Protein AF-A0A7X2TBI8-F1 (afdb_monomer_lite)

Secondary structure (DSSP, 8-state):
-HHHHHHHHHHHHHHTS-HHHHHHHHHHHTS---HHHHHHHTTS-HHHHHHHHHHHHHHHTSHHHHHHHGGGS-HHHHHHHHHTSS-SHHHHHHH---HHHHHHHHHHHHHHHHHHHHHHHHHHHHHHHHHHHH--

Structure (mmCIF, N/CA/C/O backbone):
data_AF-A0A7X2TBI8-F1
#
_entry.id   AF-A0A7X2TBI8-F1
#
loop_
_atom_site.group_PDB
_atom_site.id
_atom_site.type_symbol
_atom_site.label_atom_id
_atom_site.label_alt_id
_atom_site.label_comp_id
_atom_site.label_asym_id
_atom_site.label_entity_id
_atom_site.label_seq_id
_atom_site.pdbx_PDB_ins_code
_atom_site.Cartn_x
_atom_site.Cartn_y
_atom_site.Cartn_z
_atom_site.occupancy
_atom_site.B_iso_or_equiv
_atom_site.auth_seq_id
_atom_site.auth_comp_id
_atom_site.auth_asym_id
_atom_site.auth_atom_id
_atom_site.pdbx_PDB_model_num
ATOM 1 N N . MET A 1 1 ? -11.041 7.232 -18.659 1.00 54.72 1 MET A N 1
ATOM 2 C CA . MET A 1 1 ? -10.444 5.909 -18.950 1.00 54.72 1 MET A CA 1
ATOM 3 C C . MET A 1 1 ? -9.649 5.338 -17.773 1.00 54.72 1 MET A C 1
ATOM 5 O O . MET A 1 1 ? -10.097 4.350 -17.214 1.00 54.72 1 MET A O 1
ATOM 9 N N . GLN A 1 2 ? -8.548 5.959 -17.316 1.00 76.38 2 GLN A N 1
ATOM 10 C CA . GLN A 1 2 ? -7.731 5.392 -16.219 1.00 76.38 2 GLN A CA 1
ATOM 11 C C . GLN A 1 2 ? -8.483 5.235 -14.881 1.00 76.38 2 GLN A C 1
ATOM 13 O O . GLN A 1 2 ? -8.307 4.238 -14.189 1.00 76.38 2 GLN A O 1
ATOM 18 N N . ARG A 1 3 ? -9.361 6.186 -14.526 1.00 82.25 3 ARG A N 1
ATOM 19 C CA . ARG A 1 3 ? -10.099 6.166 -13.248 1.00 82.25 3 ARG A CA 1
ATOM 20 C C . ARG A 1 3 ? -11.142 5.048 -13.161 1.00 82.25 3 ARG A C 1
ATOM 22 O O . ARG A 1 3 ? -11.246 4.401 -12.129 1.00 82.25 3 ARG A O 1
ATOM 29 N N . GLU A 1 4 ? -11.887 4.801 -14.234 1.00 86.81 4 GLU A N 1
ATOM 30 C CA . GLU A 1 4 ? -12.897 3.731 -14.286 1.00 86.81 4 GLU A CA 1
ATOM 31 C C . GLU A 1 4 ? -12.238 2.351 -14.237 1.00 86.81 4 GLU A C 1
ATOM 33 O O . GLU A 1 4 ? -12.674 1.484 -13.482 1.00 86.81 4 GLU A O 1
ATOM 38 N N . GLN A 1 5 ? -11.132 2.179 -14.969 1.00 88.81 5 GLN A N 1
ATOM 39 C CA . GLN A 1 5 ? -10.311 0.969 -14.910 1.00 88.81 5 GLN A CA 1
ATOM 40 C C . GLN A 1 5 ? -9.745 0.743 -13.503 1.00 88.81 5 GLN A C 1
ATOM 42 O O . GLN A 1 5 ? -9.835 -0.366 -12.981 1.00 88.81 5 GLN A O 1
ATOM 47 N N . LEU A 1 6 ? -9.225 1.793 -12.856 1.00 88.88 6 LEU A N 1
ATOM 48 C CA . LEU A 1 6 ? -8.753 1.720 -11.474 1.00 88.88 6 LEU A CA 1
ATOM 49 C C . LEU A 1 6 ? -9.878 1.310 -10.516 1.00 88.88 6 LEU A C 1
ATOM 51 O O . LEU A 1 6 ? -9.685 0.408 -9.703 1.00 88.88 6 LEU A O 1
ATOM 55 N N . CYS A 1 7 ? -11.058 1.928 -10.618 1.00 89.75 7 CYS A N 1
ATOM 56 C CA . CYS A 1 7 ? -12.212 1.565 -9.797 1.00 89.75 7 CYS A CA 1
ATOM 57 C C . CYS A 1 7 ? -12.609 0.096 -9.988 1.00 89.75 7 CYS A C 1
ATOM 59 O O . CYS A 1 7 ? -12.833 -0.599 -8.998 1.00 89.75 7 CYS A O 1
ATOM 61 N N . ALA A 1 8 ? -12.647 -0.392 -11.230 1.00 91.25 8 ALA A N 1
ATOM 62 C CA . ALA A 1 8 ? -12.958 -1.788 -11.523 1.00 91.25 8 ALA A CA 1
ATOM 63 C C . ALA A 1 8 ? -11.930 -2.745 -10.895 1.00 91.25 8 ALA A C 1
ATOM 65 O O . ALA A 1 8 ? -12.305 -3.689 -10.202 1.00 91.25 8 ALA A O 1
ATOM 66 N N . VAL A 1 9 ? -10.631 -2.471 -11.063 1.00 92.62 9 VAL A N 1
ATOM 67 C CA . VAL A 1 9 ? -9.558 -3.307 -10.496 1.00 92.62 9 VAL A CA 1
ATOM 68 C C . VAL A 1 9 ? -9.560 -3.276 -8.964 1.00 92.62 9 VAL A C 1
ATOM 70 O O . VAL A 1 9 ? -9.354 -4.317 -8.337 1.00 92.62 9 VAL A O 1
ATOM 73 N N . LEU A 1 10 ? -9.809 -2.115 -8.348 1.00 92.25 10 LEU A N 1
ATOM 74 C CA . LEU A 1 10 ? -9.926 -1.983 -6.893 1.00 92.25 10 LEU A CA 1
ATOM 75 C C . LEU A 1 10 ? -11.061 -2.852 -6.350 1.00 92.25 10 LEU A C 1
ATOM 77 O O . LEU A 1 10 ? -10.836 -3.645 -5.434 1.00 92.25 10 LEU A O 1
ATOM 81 N N . TRP A 1 11 ? -12.259 -2.738 -6.926 1.00 93.81 11 TRP A N 1
ATOM 82 C CA . TRP A 1 11 ? -13.418 -3.491 -6.450 1.00 93.81 11 TRP A CA 1
ATOM 83 C C . TRP A 1 11 ? -13.322 -4.987 -6.735 1.00 93.81 11 TRP A C 1
ATOM 85 O O . TRP A 1 11 ? -13.781 -5.776 -5.912 1.00 93.81 11 TRP A O 1
ATOM 95 N N . ASP A 1 12 ? -12.656 -5.389 -7.816 1.00 94.00 12 ASP A N 1
ATOM 96 C CA . ASP A 1 12 ? -12.330 -6.793 -8.065 1.00 94.00 12 ASP A CA 1
ATOM 97 C C . ASP A 1 12 ? -11.360 -7.353 -7.007 1.00 94.00 12 ASP A C 1
ATOM 99 O O . ASP A 1 12 ? -11.573 -8.432 -6.453 1.00 94.00 12 ASP A O 1
ATOM 103 N N . CYS A 1 13 ? -10.329 -6.585 -6.630 1.00 93.12 13 CYS A N 1
ATOM 104 C CA . CYS A 1 13 ? -9.420 -6.989 -5.554 1.00 93.12 13 CYS A CA 1
ATOM 105 C C . CYS A 1 13 ? -10.161 -7.134 -4.217 1.00 93.12 13 CYS A C 1
ATOM 107 O O . CYS A 1 13 ? -9.933 -8.108 -3.499 1.00 93.12 13 CYS A O 1
ATOM 109 N N . VAL A 1 14 ? -11.068 -6.205 -3.899 1.00 94.00 14 VAL A N 1
ATOM 110 C CA . VAL A 1 14 ? -11.917 -6.287 -2.701 1.00 94.00 14 VAL A CA 1
ATOM 111 C C . VAL A 1 14 ? -12.852 -7.496 -2.772 1.00 94.00 14 VAL A C 1
ATOM 113 O O . VAL A 1 14 ? -12.979 -8.199 -1.779 1.00 94.00 14 VAL A O 1
ATOM 116 N N . GLY A 1 15 ? -13.440 -7.797 -3.933 1.00 93.31 15 GLY A N 1
ATOM 117 C CA . GLY A 1 15 ? -14.319 -8.956 -4.129 1.00 93.31 15 GLY A CA 1
ATOM 118 C C . GLY A 1 15 ? -13.640 -10.312 -3.915 1.00 93.31 15 GLY A C 1
ATOM 119 O O . GLY A 1 15 ? -14.308 -11.281 -3.577 1.00 93.31 15 GLY A O 1
ATOM 120 N N . SER A 1 16 ? -12.316 -10.381 -4.052 1.00 92.31 16 SER A N 1
ATOM 121 C CA . SER A 1 16 ? -11.536 -11.603 -3.805 1.00 92.31 16 SER A CA 1
ATOM 122 C C . SER A 1 16 ? -11.187 -11.863 -2.329 1.00 92.31 16 SER A C 1
ATOM 124 O O . SER A 1 16 ? -10.519 -12.853 -2.017 1.00 92.31 16 SER A O 1
ATOM 126 N N . LEU A 1 17 ? -11.552 -10.953 -1.420 1.00 93.00 17 LEU A N 1
ATOM 127 C CA . LEU A 1 17 ? -11.367 -11.142 0.018 1.00 93.00 17 LEU A CA 1
ATOM 128 C C . LEU A 1 17 ? -12.446 -12.080 0.587 1.00 93.00 17 LEU A C 1
ATOM 130 O O . LEU A 1 17 ? -13.494 -12.269 -0.030 1.00 93.00 17 LEU A O 1
ATOM 134 N N . PRO A 1 18 ? -12.228 -12.651 1.789 1.00 93.06 18 PRO A N 1
ATOM 135 C CA . PRO A 1 18 ? -13.286 -13.351 2.510 1.00 93.06 18 PRO A CA 1
ATOM 136 C C . PRO A 1 18 ? -14.530 -12.469 2.662 1.00 93.06 18 PRO A C 1
ATOM 138 O O . PRO A 1 18 ? -14.396 -11.283 2.953 1.00 93.06 18 PRO A O 1
ATOM 141 N N . GLU A 1 19 ? -15.717 -13.057 2.528 1.00 91.25 19 GLU A N 1
ATOM 142 C CA . GLU A 1 19 ? -17.014 -12.361 2.480 1.00 91.25 19 GLU A CA 1
ATOM 143 C C . GLU A 1 19 ? -17.168 -11.288 3.570 1.00 91.25 19 GLU A C 1
ATOM 145 O O . GLU A 1 19 ? -17.343 -10.110 3.266 1.00 91.25 19 GLU A O 1
ATOM 150 N N . GLN A 1 20 ? -16.914 -11.651 4.830 1.00 90.81 20 GLN A N 1
ATOM 151 C CA . GLN A 1 20 ? -16.990 -10.724 5.964 1.00 90.81 20 GLN A CA 1
ATOM 152 C C . GLN A 1 20 ? -16.014 -9.531 5.860 1.00 90.81 20 GLN A C 1
ATOM 154 O O . GLN A 1 20 ? -16.298 -8.435 6.338 1.00 90.81 20 GLN A O 1
ATOM 159 N N . GLN A 1 21 ? -14.840 -9.711 5.245 1.00 93.31 21 GLN A N 1
ATOM 160 C CA . GLN A 1 21 ? -13.887 -8.619 5.006 1.00 93.31 21 GLN A CA 1
ATOM 161 C C . GLN A 1 21 ? -14.351 -7.720 3.857 1.00 93.31 21 GLN A C 1
ATOM 163 O O . GLN A 1 21 ? -14.247 -6.497 3.960 1.00 93.31 21 GLN A O 1
ATOM 168 N N . THR A 1 22 ? -14.875 -8.322 2.789 1.00 95.00 22 THR A N 1
ATOM 169 C CA . THR A 1 22 ? -15.439 -7.626 1.626 1.00 95.00 22 THR A CA 1
ATOM 170 C C . THR A 1 22 ? -16.582 -6.709 2.045 1.00 95.00 22 THR A C 1
ATOM 172 O O . THR A 1 22 ? -16.573 -5.526 1.703 1.00 95.00 22 THR A O 1
ATOM 175 N N . GLU A 1 23 ? -17.529 -7.214 2.836 1.00 94.38 23 GLU A N 1
ATOM 176 C CA . GLU A 1 23 ? -18.685 -6.444 3.300 1.00 94.38 23 GLU A CA 1
ATOM 177 C C . GLU A 1 23 ? -18.288 -5.265 4.189 1.00 94.38 23 GLU A C 1
ATOM 179 O O . GLU A 1 23 ? -18.767 -4.152 3.983 1.00 94.38 23 GLU A O 1
ATOM 184 N N . VAL A 1 24 ? -17.366 -5.468 5.137 1.00 95.31 24 VAL A N 1
ATOM 185 C CA . VAL A 1 24 ? -16.878 -4.385 6.008 1.00 95.31 24 VAL A CA 1
ATOM 186 C C . VAL A 1 24 ? -16.199 -3.276 5.195 1.00 95.31 24 VAL A C 1
ATOM 188 O O . VAL A 1 24 ? -16.375 -2.095 5.500 1.00 95.31 24 VAL A O 1
ATOM 191 N N . ILE A 1 25 ? -15.443 -3.623 4.148 1.00 96.19 25 ILE A N 1
ATOM 192 C CA . ILE A 1 25 ? -14.807 -2.638 3.259 1.00 96.19 25 ILE A CA 1
ATOM 193 C C . ILE A 1 25 ? -15.854 -1.906 2.410 1.00 96.19 25 ILE A C 1
ATOM 195 O O . ILE A 1 25 ? -15.791 -0.680 2.305 1.00 96.19 25 ILE A O 1
ATOM 199 N N . ARG A 1 26 ? -16.838 -2.616 1.845 1.00 95.31 26 ARG A N 1
ATOM 200 C CA . ARG A 1 26 ? -17.925 -1.999 1.066 1.00 95.31 26 ARG A CA 1
ATOM 201 C C . ARG A 1 26 ? -18.753 -1.039 1.916 1.00 95.31 26 ARG A C 1
ATOM 203 O O . ARG A 1 26 ? -18.830 0.133 1.569 1.00 95.31 26 ARG A O 1
ATOM 210 N N . LYS A 1 27 ? -19.236 -1.466 3.084 1.00 94.75 27 LYS A N 1
ATOM 211 C CA . LYS A 1 27 ? -20.005 -0.605 4.001 1.00 94.75 27 LYS A CA 1
ATOM 212 C C . LYS A 1 27 ? -19.234 0.637 4.439 1.00 94.75 27 LYS A C 1
ATOM 214 O O . LYS A 1 27 ? -19.792 1.724 4.561 1.00 94.75 27 LYS A O 1
ATOM 219 N N . ARG A 1 28 ? -17.922 0.509 4.649 1.00 95.12 28 ARG A N 1
ATOM 220 C CA . ARG A 1 28 ? -17.098 1.652 5.049 1.00 95.12 28 ARG A CA 1
ATOM 221 C C . ARG A 1 28 ? -16.890 2.670 3.924 1.00 95.12 28 ARG A C 1
ATOM 223 O O . ARG A 1 28 ? -16.930 3.866 4.195 1.00 95.12 28 ARG A O 1
ATOM 230 N N . TYR A 1 29 ? -16.605 2.217 2.702 1.00 94.88 29 TYR A N 1
ATOM 231 C CA . TYR A 1 29 ? -16.151 3.099 1.616 1.00 94.88 29 TYR A CA 1
ATOM 232 C C . TYR A 1 29 ? -17.208 3.390 0.540 1.00 94.88 29 TYR A C 1
ATOM 234 O O . TYR A 1 29 ? -17.125 4.439 -0.089 1.00 94.88 29 TYR A O 1
ATOM 242 N N . GLN A 1 30 ? -18.179 2.499 0.320 1.00 92.56 30 GLN A N 1
ATOM 243 C CA . GLN A 1 30 ? -19.333 2.745 -0.558 1.00 92.56 30 GLN A CA 1
ATOM 244 C C . GLN A 1 30 ? -20.463 3.413 0.223 1.00 92.56 30 GLN A C 1
ATOM 246 O O . GLN A 1 30 ? -20.944 4.461 -0.195 1.00 92.56 30 GLN A O 1
ATOM 251 N N . ASP A 1 31 ? -20.816 2.858 1.386 1.00 93.12 31 ASP A N 1
ATOM 252 C CA . ASP A 1 31 ? -21.973 3.331 2.163 1.00 93.12 31 ASP A CA 1
ATOM 253 C C . ASP A 1 31 ? -21.599 4.427 3.181 1.00 93.12 31 ASP A C 1
ATOM 255 O O . ASP A 1 31 ? -22.464 5.015 3.824 1.00 93.12 31 ASP A O 1
ATOM 259 N N . GLY A 1 32 ? -20.301 4.710 3.352 1.00 93.38 32 GLY A N 1
ATOM 260 C CA . GLY A 1 32 ? -19.802 5.758 4.251 1.00 93.38 32 GLY A CA 1
ATOM 261 C C . GLY A 1 32 ? -20.024 5.476 5.742 1.00 93.38 32 GLY A C 1
ATOM 262 O O . GLY A 1 32 ? -19.954 6.394 6.562 1.00 93.38 32 GLY A O 1
ATOM 263 N N . MET A 1 33 ? -20.298 4.225 6.119 1.00 95.06 33 MET A N 1
ATOM 264 C CA . MET A 1 33 ? -20.612 3.866 7.499 1.00 95.06 33 MET A CA 1
ATOM 265 C C . MET A 1 33 ? -19.377 3.920 8.406 1.00 95.06 33 MET A C 1
ATOM 267 O O . MET A 1 33 ? -18.258 3.551 8.033 1.00 95.06 33 MET A O 1
ATOM 271 N N . THR A 1 34 ? -19.588 4.318 9.662 1.00 95.56 34 THR A N 1
ATOM 272 C CA . THR A 1 34 ? -18.547 4.227 10.694 1.00 95.56 34 THR A CA 1
ATOM 273 C C . THR A 1 34 ? -18.372 2.779 11.156 1.00 95.56 34 THR A C 1
ATOM 275 O O . THR A 1 34 ? -19.313 1.989 11.133 1.00 95.56 34 THR A O 1
ATOM 278 N N . LEU A 1 35 ? -17.183 2.422 11.659 1.00 93.38 35 LEU A N 1
ATOM 279 C CA . LEU A 1 35 ? -16.939 1.080 12.216 1.00 93.38 35 LEU A CA 1
ATOM 280 C C . LEU A 1 35 ? -17.907 0.736 13.364 1.00 93.38 35 LEU A C 1
ATOM 282 O O . LEU A 1 35 ? -18.236 -0.429 13.558 1.00 93.38 35 LEU A O 1
ATOM 286 N N . GLY A 1 36 ? -18.368 1.750 14.107 1.00 93.38 36 GLY A N 1
ATOM 287 C CA . GLY A 1 36 ? -19.367 1.586 15.160 1.00 93.38 36 GLY A CA 1
ATOM 288 C C . GLY A 1 36 ? -20.751 1.242 14.614 1.00 93.38 36 GLY A C 1
ATOM 289 O O . GLY A 1 36 ? -21.357 0.291 15.093 1.00 93.38 36 GLY A O 1
ATOM 290 N N . ALA A 1 37 ? -21.211 1.955 13.581 1.00 94.25 37 ALA A N 1
ATOM 291 C CA . ALA A 1 37 ? -22.492 1.678 12.925 1.00 94.25 37 ALA A CA 1
ATOM 292 C C . ALA A 1 37 ? -22.506 0.286 12.273 1.00 94.25 37 ALA A C 1
ATOM 294 O O . ALA A 1 37 ? -23.466 -0.462 12.425 1.00 94.25 37 ALA A O 1
ATOM 295 N N . ILE A 1 38 ? -21.399 -0.094 11.629 1.00 94.69 38 ILE A N 1
ATOM 296 C CA . ILE A 1 38 ? -21.212 -1.441 11.079 1.00 94.69 38 ILE A CA 1
ATOM 297 C C . ILE A 1 38 ? -21.288 -2.487 12.202 1.00 94.69 38 ILE A C 1
ATOM 299 O O . ILE A 1 38 ? -21.959 -3.503 12.063 1.00 94.69 38 ILE A O 1
ATOM 303 N N . GLY A 1 39 ? -20.634 -2.234 13.341 1.00 92.69 39 GLY A N 1
ATOM 304 C CA . GLY A 1 39 ? -20.686 -3.129 14.498 1.00 92.69 39 GLY A CA 1
ATOM 305 C C . GLY A 1 39 ? -22.105 -3.333 15.027 1.00 92.69 39 GLY A C 1
ATOM 306 O O . GLY A 1 39 ? -22.504 -4.468 15.268 1.00 92.69 39 GLY A O 1
ATOM 307 N N . GLN A 1 40 ? -22.881 -2.252 15.138 1.00 93.38 40 GLN A N 1
ATOM 308 C CA . GLN A 1 40 ? -24.282 -2.305 15.566 1.00 93.38 40 GLN A CA 1
ATOM 309 C C . GLN A 1 40 ? -25.150 -3.139 14.618 1.00 93.38 40 GLN A C 1
ATOM 311 O O . GLN A 1 40 ? -25.938 -3.952 15.091 1.00 93.38 40 GLN A O 1
ATOM 316 N N . GLU A 1 41 ? -24.973 -2.988 13.304 1.00 92.19 41 GLU A N 1
ATOM 317 C CA . GLU A 1 41 ? -25.715 -3.760 12.299 1.00 92.19 41 GLU A CA 1
ATOM 318 C C . GLU A 1 41 ? -25.422 -5.266 12.389 1.00 92.19 41 GLU A C 1
ATOM 320 O O . GLU A 1 41 ? -26.336 -6.083 12.320 1.00 92.19 41 GLU A O 1
ATOM 325 N N . TYR A 1 42 ? -24.161 -5.641 12.625 1.00 89.19 42 TYR A N 1
ATOM 326 C CA . TYR A 1 42 ? -23.754 -7.041 12.791 1.00 89.19 42 TYR A CA 1
ATOM 327 C C . TYR A 1 42 ? -23.947 -7.589 14.21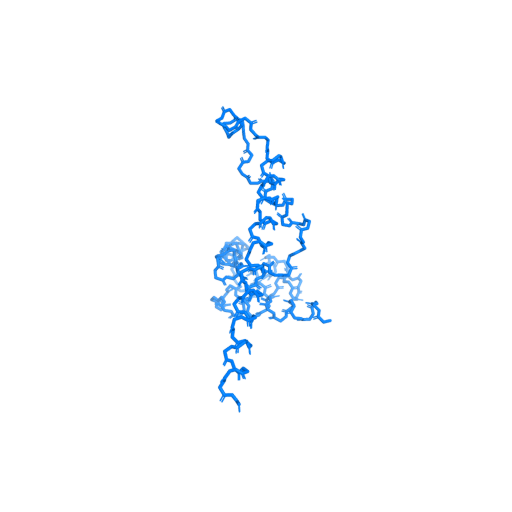6 1.00 89.19 42 TYR A C 1
ATOM 329 O O . TYR A 1 42 ? -23.570 -8.730 14.483 1.00 89.19 42 TYR A O 1
ATOM 337 N N . GLY A 1 43 ? -24.469 -6.792 15.156 1.00 91.06 43 GLY A N 1
ATOM 338 C CA . GLY A 1 43 ? -24.583 -7.186 16.564 1.00 91.06 43 GLY A CA 1
ATOM 339 C C . GLY A 1 43 ? -23.232 -7.487 17.231 1.00 91.06 43 GLY A C 1
ATOM 340 O O . GLY A 1 43 ? -23.153 -8.313 18.138 1.00 91.06 43 GLY A O 1
ATOM 341 N N . THR A 1 44 ? -22.152 -6.850 16.770 1.00 92.69 44 THR A N 1
ATOM 342 C CA . THR A 1 44 ? -20.780 -7.062 17.251 1.00 92.69 44 THR A CA 1
ATOM 343 C C . THR A 1 44 ? -20.155 -5.780 17.801 1.00 92.69 44 THR A C 1
ATOM 345 O O . THR A 1 44 ? -20.703 -4.682 17.698 1.00 92.69 44 THR A O 1
ATOM 348 N N . THR A 1 45 ? -18.973 -5.895 18.408 1.00 94.06 45 THR A N 1
ATOM 349 C CA . THR A 1 45 ? -18.266 -4.731 18.946 1.00 94.06 45 THR A CA 1
ATOM 350 C C . THR A 1 45 ? -17.571 -3.938 17.830 1.00 94.06 45 THR A C 1
ATOM 352 O O . THR A 1 45 ? -17.059 -4.525 16.871 1.00 94.06 45 THR A O 1
ATOM 355 N N . PRO A 1 46 ? -17.450 -2.601 17.954 1.00 93.44 46 PRO A N 1
ATOM 356 C CA . PRO A 1 46 ? -16.699 -1.787 16.993 1.00 93.44 46 PRO A CA 1
ATOM 357 C C . PRO A 1 46 ? -15.239 -2.237 16.827 1.00 93.44 46 PRO A C 1
ATOM 359 O O . PRO A 1 46 ? -14.648 -2.082 15.759 1.00 93.44 46 PRO A O 1
ATOM 362 N N . GLU A 1 47 ? -14.653 -2.808 17.883 1.00 95.75 47 GLU A N 1
ATOM 363 C CA . GLU A 1 47 ? -13.281 -3.311 17.864 1.00 95.75 47 GLU A CA 1
ATOM 364 C C . GLU A 1 47 ? -13.141 -4.579 17.016 1.00 95.75 47 GLU A C 1
ATOM 366 O O . GLU A 1 47 ? -12.190 -4.693 16.244 1.00 95.75 47 GLU A O 1
ATOM 371 N N . ALA A 1 48 ? -14.116 -5.491 17.065 1.00 94.62 48 ALA A N 1
ATOM 372 C CA . ALA A 1 48 ? -14.132 -6.657 16.185 1.00 94.62 48 ALA A CA 1
ATOM 373 C C . ALA A 1 48 ? -14.160 -6.232 14.705 1.00 94.62 48 ALA A C 1
ATOM 375 O O . ALA A 1 48 ? -13.365 -6.717 13.895 1.00 94.62 48 ALA A O 1
ATOM 376 N N . VAL A 1 49 ? -14.991 -5.241 14.358 1.00 96.12 49 VAL A N 1
ATOM 377 C CA . VAL A 1 49 ? -15.029 -4.668 13.000 1.00 96.12 49 VAL A CA 1
ATOM 378 C C . VAL A 1 49 ? -13.698 -4.005 12.639 1.00 96.12 49 VAL A C 1
ATOM 380 O O . VAL A 1 49 ? -13.200 -4.187 11.527 1.00 96.12 49 VAL A O 1
ATOM 383 N N . ARG A 1 50 ? -13.064 -3.278 13.572 1.00 96.00 50 ARG A N 1
ATOM 384 C CA . ARG A 1 50 ? -11.738 -2.671 13.361 1.00 96.00 50 ARG A CA 1
ATOM 385 C C . ARG A 1 50 ? -10.671 -3.725 13.060 1.00 96.00 50 ARG A C 1
ATOM 387 O O . ARG A 1 50 ? -9.840 -3.505 12.172 1.00 96.00 50 ARG A O 1
ATOM 394 N N . GLN A 1 51 ? -10.697 -4.867 13.744 1.00 96.69 51 GLN A N 1
ATOM 395 C CA . GLN A 1 51 ? -9.779 -5.978 13.487 1.00 96.69 51 GLN A CA 1
ATOM 396 C C . GLN A 1 51 ? -10.008 -6.601 12.107 1.00 96.69 51 GLN A C 1
ATOM 398 O O . GLN A 1 51 ? -9.044 -6.789 11.360 1.00 96.69 51 GLN A O 1
ATOM 403 N N . ILE A 1 52 ? -11.267 -6.856 11.732 1.00 95.69 52 ILE A N 1
ATOM 404 C CA . ILE A 1 52 ? -11.636 -7.372 10.403 1.00 95.69 52 ILE A CA 1
ATOM 405 C C . ILE A 1 52 ? -11.173 -6.402 9.313 1.00 95.69 52 ILE A C 1
ATOM 407 O O . ILE A 1 52 ? -10.485 -6.808 8.376 1.00 95.69 52 ILE A O 1
ATOM 411 N N . HIS A 1 53 ? -11.462 -5.112 9.477 1.00 96.00 53 HIS A N 1
ATOM 412 C CA . HIS A 1 53 ? -11.045 -4.062 8.554 1.00 96.00 53 HIS A CA 1
ATOM 413 C C . HIS A 1 53 ? -9.515 -4.003 8.406 1.00 96.00 53 HIS A C 1
ATOM 415 O O . HIS A 1 53 ? -8.977 -3.942 7.301 1.00 96.00 53 HIS A O 1
ATOM 421 N N . SER A 1 54 ? -8.784 -4.060 9.520 1.00 96.31 54 SER A N 1
ATOM 422 C CA . SER A 1 54 ? -7.316 -4.037 9.512 1.00 96.31 54 SER A CA 1
ATOM 423 C C . SER A 1 54 ? -6.726 -5.284 8.847 1.00 96.31 54 SER A C 1
ATOM 425 O O . SER A 1 54 ? -5.736 -5.191 8.116 1.00 96.31 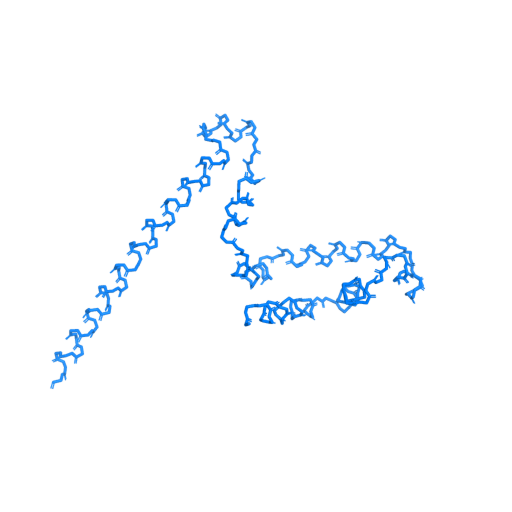54 SER A O 1
ATOM 427 N N . LYS A 1 55 ? -7.348 -6.452 9.055 1.00 96.25 55 LYS A N 1
ATOM 428 C CA . LYS A 1 55 ? -6.982 -7.708 8.390 1.00 96.25 55 LYS A CA 1
ATOM 429 C C . LYS A 1 55 ? -7.228 -7.625 6.883 1.00 96.25 55 LYS A C 1
ATOM 431 O O . LYS A 1 55 ? -6.325 -7.977 6.130 1.00 96.25 55 LYS A O 1
ATOM 436 N N . ALA A 1 56 ? -8.365 -7.074 6.459 1.00 95.62 56 ALA A N 1
ATOM 437 C CA . ALA A 1 56 ? -8.694 -6.840 5.054 1.00 95.62 56 ALA A CA 1
ATOM 438 C C . ALA A 1 56 ? -7.648 -5.947 4.364 1.00 95.62 56 ALA A C 1
ATOM 440 O O . ALA A 1 56 ? -7.071 -6.329 3.347 1.00 95.62 56 ALA A O 1
ATOM 441 N N . LEU A 1 57 ? -7.299 -4.802 4.966 1.00 94.81 57 LEU A N 1
ATOM 442 C CA . LEU A 1 57 ? -6.261 -3.917 4.422 1.00 94.81 57 LEU A CA 1
ATOM 443 C C . LEU A 1 57 ? -4.874 -4.570 4.388 1.00 94.81 57 LEU A C 1
ATOM 445 O O . LEU A 1 57 ? -4.068 -4.293 3.500 1.00 94.81 57 LEU A O 1
ATOM 449 N N . ARG A 1 58 ? -4.551 -5.428 5.361 1.00 94.50 58 ARG A N 1
ATOM 450 C CA . ARG A 1 58 ? -3.293 -6.185 5.346 1.00 94.50 58 ARG A CA 1
ATOM 451 C C . ARG A 1 58 ? -3.275 -7.226 4.229 1.00 94.50 58 ARG A C 1
ATOM 453 O O . ARG A 1 58 ? -2.240 -7.384 3.589 1.00 94.50 58 ARG A O 1
ATOM 460 N N . GLU A 1 59 ? -4.392 -7.901 3.973 1.00 94.38 59 GLU A N 1
ATOM 461 C CA . GLU A 1 59 ? -4.517 -8.818 2.838 1.00 94.38 59 GLU A CA 1
ATOM 462 C C . GLU A 1 59 ? -4.359 -8.082 1.506 1.00 94.38 59 GLU A C 1
ATOM 464 O O . GLU A 1 59 ? -3.558 -8.520 0.684 1.00 94.38 59 GLU A O 1
ATOM 469 N N . LEU A 1 60 ? -5.019 -6.933 1.325 1.00 93.56 60 LEU A N 1
ATOM 470 C CA . LEU A 1 60 ? -4.915 -6.109 0.110 1.00 93.56 60 LEU A CA 1
ATOM 471 C C . LEU A 1 60 ? -3.503 -5.552 -0.141 1.00 93.56 60 LEU A C 1
ATOM 473 O O . LEU A 1 60 ? -3.143 -5.278 -1.282 1.00 93.56 60 LEU A O 1
ATOM 477 N N . ARG A 1 61 ? -2.663 -5.435 0.895 1.00 90.56 61 ARG A N 1
ATOM 478 C CA . ARG A 1 61 ? -1.247 -5.049 0.751 1.00 90.56 61 ARG A CA 1
ATOM 479 C C . ARG A 1 61 ? -0.341 -6.173 0.248 1.00 90.56 61 ARG A C 1
ATOM 481 O O . ARG A 1 61 ? 0.817 -5.915 -0.081 1.00 90.56 61 ARG A O 1
ATOM 488 N N . LYS A 1 62 ? -0.816 -7.421 0.180 1.00 92.19 62 LYS A N 1
ATOM 489 C CA . LYS A 1 62 ? 0.000 -8.537 -0.317 1.00 92.19 62 LYS A CA 1
ATOM 490 C C . LYS A 1 62 ? 0.357 -8.347 -1.789 1.00 92.19 62 LYS A C 1
ATOM 492 O O . LYS A 1 62 ? -0.425 -7.824 -2.581 1.00 92.19 62 LYS A O 1
ATOM 497 N N . SER A 1 63 ? 1.522 -8.879 -2.167 1.00 88.81 63 SER A N 1
ATOM 498 C CA . SER A 1 63 ? 2.092 -8.780 -3.520 1.00 88.81 63 SER A CA 1
ATOM 499 C C . SER A 1 63 ? 1.099 -9.145 -4.634 1.00 88.81 63 SER A C 1
ATOM 501 O O . SER A 1 63 ? 1.064 -8.470 -5.659 1.00 88.81 63 SER A O 1
ATOM 503 N N . ARG A 1 64 ? 0.229 -10.143 -4.407 1.00 90.50 64 ARG A N 1
ATOM 504 C CA . ARG A 1 64 ? -0.799 -10.574 -5.373 1.00 90.50 64 ARG A CA 1
ATOM 505 C C . ARG A 1 64 ? -1.743 -9.448 -5.819 1.00 90.50 64 ARG A C 1
ATOM 507 O O . ARG A 1 64 ? -2.073 -9.376 -6.995 1.00 90.50 64 ARG A O 1
ATOM 514 N N . TYR A 1 65 ? -2.131 -8.555 -4.908 1.00 91.06 65 TYR A N 1
ATOM 515 C CA . TYR A 1 65 ? -2.994 -7.411 -5.220 1.00 91.06 65 TYR A CA 1
ATOM 516 C C . TYR A 1 65 ? -2.178 -6.167 -5.538 1.00 91.06 65 TYR A C 1
ATOM 518 O O . TYR A 1 65 ? -2.470 -5.466 -6.501 1.00 91.06 65 TYR A O 1
ATOM 526 N N . ALA A 1 66 ? -1.101 -5.931 -4.783 1.00 86.75 66 ALA A N 1
ATOM 527 C CA . ALA A 1 66 ? -0.235 -4.779 -4.990 1.00 86.75 66 ALA A CA 1
ATOM 528 C C . ALA A 1 66 ? 0.313 -4.728 -6.425 1.00 86.75 66 ALA A C 1
ATOM 530 O O . ALA A 1 66 ? 0.339 -3.661 -7.024 1.00 86.75 66 ALA A O 1
ATOM 531 N N . LYS A 1 67 ? 0.677 -5.872 -7.025 1.00 88.44 67 LYS A N 1
ATOM 532 C CA . LYS A 1 67 ? 1.109 -5.946 -8.434 1.00 88.44 67 LYS A CA 1
ATOM 533 C C . LYS A 1 67 ? 0.053 -5.445 -9.422 1.00 88.44 67 LYS A C 1
ATOM 535 O O . LYS A 1 67 ? 0.420 -4.832 -10.415 1.00 88.44 67 LYS A O 1
ATOM 540 N N . ARG A 1 68 ? -1.232 -5.672 -9.140 1.00 89.75 68 ARG A N 1
ATOM 541 C CA . ARG A 1 68 ? -2.356 -5.231 -9.982 1.00 89.75 68 ARG A CA 1
ATOM 542 C C . ARG A 1 68 ? -2.632 -3.735 -9.840 1.00 89.75 68 ARG A C 1
ATOM 544 O O . ARG A 1 68 ? -3.079 -3.111 -10.791 1.00 89.75 68 ARG A O 1
ATOM 551 N N . LEU A 1 69 ? -2.357 -3.172 -8.662 1.00 86.75 69 LEU A N 1
ATOM 552 C CA . LEU A 1 69 ? -2.607 -1.762 -8.342 1.00 86.75 69 LEU A CA 1
ATOM 553 C C . LEU A 1 69 ? -1.412 -0.845 -8.657 1.00 86.75 69 LEU A C 1
ATOM 555 O O . LEU A 1 69 ? -1.605 0.327 -8.961 1.00 86.75 69 LEU A O 1
ATOM 559 N N . ARG A 1 70 ? -0.181 -1.375 -8.647 1.00 84.56 70 ARG A N 1
ATOM 560 C CA . ARG A 1 70 ? 1.067 -0.644 -8.950 1.00 84.56 70 ARG A CA 1
ATOM 561 C C . ARG A 1 70 ? 1.058 0.160 -10.261 1.00 84.56 70 ARG A C 1
ATOM 563 O O . ARG A 1 70 ? 1.624 1.253 -10.245 1.00 84.56 70 ARG A O 1
ATOM 570 N N . PRO A 1 71 ? 0.466 -0.315 -11.375 1.00 87.25 71 PRO A N 1
ATOM 571 C CA . PRO A 1 71 ? 0.423 0.458 -12.617 1.00 87.25 71 PRO A CA 1
ATOM 572 C C . PRO A 1 71 ? -0.348 1.776 -12.495 1.00 87.25 71 PRO A C 1
ATOM 574 O O . PRO A 1 71 ? -0.047 2.713 -13.219 1.00 87.25 71 PRO A O 1
ATOM 577 N N . PHE A 1 72 ? -1.305 1.860 -11.567 1.00 86.12 72 PHE A N 1
ATOM 578 C CA . PHE A 1 72 ? -2.145 3.043 -11.378 1.00 86.12 72 PHE A CA 1
ATOM 579 C C . PHE A 1 72 ? -1.553 4.076 -10.411 1.00 86.12 72 PHE A C 1
ATOM 581 O O . PHE A 1 72 ? -2.120 5.154 -10.267 1.00 86.12 72 PHE A O 1
ATOM 588 N N . VAL A 1 73 ? -0.445 3.755 -9.735 1.00 84.31 73 VAL A N 1
ATOM 589 C CA . VAL A 1 73 ? 0.260 4.710 -8.868 1.00 84.31 73 VAL A CA 1
ATOM 590 C C . VAL A 1 73 ? 1.118 5.626 -9.737 1.00 84.31 73 VAL A C 1
ATOM 592 O O . VAL A 1 73 ? 1.852 5.137 -10.606 1.00 84.31 73 VAL A O 1
ATOM 595 N N . LEU A 1 74 ? 1.025 6.935 -9.492 1.00 83.06 74 LEU A N 1
ATOM 596 C CA . LEU A 1 74 ? 1.815 7.943 -10.196 1.00 83.06 74 LEU A CA 1
ATOM 597 C C . LEU A 1 74 ? 3.311 7.702 -9.968 1.00 83.06 74 LEU A C 1
ATOM 599 O O . LEU A 1 74 ? 3.723 7.193 -8.926 1.00 83.06 74 LEU A O 1
ATOM 603 N N . GLU A 1 75 ? 4.133 8.037 -10.956 1.00 77.94 75 GLU A N 1
ATOM 604 C CA . GLU A 1 75 ? 5.578 7.802 -10.890 1.00 77.94 75 GLU A CA 1
ATOM 605 C C . GLU A 1 75 ? 6.236 8.579 -9.743 1.00 77.94 75 GLU A C 1
ATOM 607 O O . GLU A 1 75 ? 6.940 7.982 -8.928 1.00 77.94 75 GLU A O 1
ATOM 612 N N . ASP A 1 76 ? 5.871 9.849 -9.573 1.00 78.12 76 ASP A N 1
ATOM 613 C CA . ASP A 1 76 ? 6.350 10.688 -8.468 1.00 78.12 76 ASP A CA 1
ATOM 614 C C . ASP A 1 76 ? 5.986 10.109 -7.091 1.00 78.12 76 ASP A C 1
ATOM 616 O O . ASP A 1 76 ? 6.799 10.106 -6.163 1.00 78.12 76 ASP A O 1
ATOM 620 N N . GLU A 1 77 ? 4.782 9.543 -6.951 1.00 82.44 77 GLU A N 1
ATOM 621 C CA . GLU A 1 77 ? 4.350 8.889 -5.711 1.00 82.44 77 GLU A CA 1
ATOM 622 C C . GLU A 1 77 ? 5.143 7.606 -5.437 1.00 82.44 77 GLU A C 1
ATOM 624 O O . GLU A 1 77 ? 5.450 7.304 -4.279 1.00 82.44 77 GLU A O 1
ATOM 629 N N . LYS A 1 78 ? 5.518 6.853 -6.482 1.00 81.62 78 LYS A N 1
ATOM 630 C CA . LYS A 1 78 ? 6.389 5.675 -6.341 1.00 81.62 78 LYS A CA 1
ATOM 631 C C . LYS A 1 78 ? 7.757 6.095 -5.821 1.00 81.62 78 LYS A C 1
ATOM 633 O O . LYS A 1 78 ? 8.185 5.547 -4.804 1.00 81.62 78 LYS A O 1
ATOM 638 N N . ILE A 1 79 ? 8.387 7.085 -6.454 1.00 82.81 79 ILE A N 1
ATOM 639 C CA . ILE A 1 79 ? 9.703 7.619 -6.070 1.00 82.81 79 ILE A CA 1
ATOM 640 C C . ILE A 1 79 ? 9.672 8.095 -4.615 1.00 82.81 79 ILE A C 1
ATOM 642 O O . ILE A 1 79 ? 10.477 7.652 -3.791 1.00 82.81 79 ILE A O 1
ATOM 646 N N . TYR A 1 80 ? 8.681 8.915 -4.258 1.00 85.19 80 TYR A N 1
ATOM 647 C CA . TYR A 1 80 ? 8.517 9.397 -2.890 1.00 85.19 80 TYR A CA 1
ATOM 648 C C . TYR A 1 80 ? 8.334 8.245 -1.890 1.00 85.19 80 TYR A C 1
ATOM 650 O O . TYR A 1 80 ? 9.026 8.178 -0.873 1.00 85.19 80 TYR A O 1
ATOM 658 N N . SER A 1 81 ? 7.456 7.282 -2.193 1.00 85.94 81 SER A N 1
ATOM 659 C CA . SER A 1 81 ? 7.213 6.135 -1.310 1.00 85.94 81 SER A CA 1
ATOM 660 C C . SER A 1 81 ? 8.460 5.268 -1.098 1.00 85.94 81 SER A C 1
ATOM 662 O O . SER A 1 81 ? 8.687 4.777 0.008 1.00 85.94 81 SER A O 1
ATOM 664 N N . MET A 1 82 ? 9.306 5.119 -2.122 1.00 85.19 82 MET A N 1
ATOM 665 C CA . MET A 1 82 ? 10.568 4.381 -2.039 1.00 85.19 82 MET A CA 1
ATOM 666 C C . MET A 1 82 ? 11.596 5.088 -1.150 1.00 85.19 82 MET A C 1
ATOM 668 O O . MET A 1 82 ? 12.392 4.416 -0.485 1.00 85.19 82 MET A O 1
ATOM 672 N N . ALA A 1 83 ? 11.568 6.422 -1.098 1.00 87.62 83 ALA A N 1
ATOM 673 C CA . ALA A 1 83 ? 12.454 7.216 -0.247 1.00 87.62 83 ALA A CA 1
ATOM 674 C C . ALA A 1 83 ? 12.039 7.158 1.235 1.00 87.62 83 ALA A C 1
ATOM 676 O O . ALA A 1 83 ? 12.869 7.316 2.132 1.00 87.62 83 ALA A O 1
ATOM 677 N N . LEU A 1 84 ? 10.763 6.872 1.512 1.00 87.88 84 LEU A N 1
ATOM 678 C CA . LEU A 1 84 ? 10.250 6.681 2.872 1.00 87.88 84 LEU A CA 1
ATOM 679 C C . LEU A 1 84 ? 10.581 5.307 3.477 1.00 87.88 84 LEU A C 1
ATOM 681 O O . LEU A 1 84 ? 10.358 5.101 4.670 1.00 87.88 84 LEU A O 1
ATOM 685 N N . VAL A 1 85 ? 11.108 4.366 2.692 1.00 84.94 85 VAL A N 1
ATOM 686 C CA . VAL A 1 85 ? 11.463 3.019 3.159 1.00 84.94 85 VAL A CA 1
ATOM 687 C C . VAL A 1 85 ? 12.977 2.886 3.304 1.00 84.94 85 VAL A C 1
ATOM 689 O O . VAL A 1 85 ? 13.746 3.374 2.479 1.00 84.94 85 VAL A O 1
ATOM 692 N N . GLY A 1 86 ? 13.422 2.205 4.364 1.00 80.56 86 GLY A N 1
ATOM 693 C CA . GLY A 1 86 ? 14.848 1.948 4.596 1.00 80.56 86 GLY A CA 1
ATOM 694 C C . GLY A 1 86 ? 15.654 3.195 4.968 1.00 80.56 86 GLY A C 1
ATOM 695 O O . GLY A 1 86 ? 16.881 3.169 4.874 1.00 80.56 86 GLY A O 1
ATOM 696 N N . ASN A 1 87 ? 14.975 4.270 5.380 1.00 80.94 87 ASN A N 1
ATOM 697 C CA . ASN A 1 87 ? 15.609 5.403 6.041 1.00 80.94 87 ASN A CA 1
ATOM 698 C C . ASN A 1 87 ? 16.033 5.013 7.467 1.00 80.94 87 ASN A C 1
ATOM 700 O O . ASN A 1 87 ? 15.409 4.182 8.123 1.00 80.94 87 ASN A O 1
ATOM 704 N N . GLY A 1 88 ? 17.150 5.575 7.921 1.00 85.88 88 GLY A N 1
ATOM 705 C CA . GLY A 1 88 ? 17.692 5.312 9.249 1.00 85.88 88 GLY A CA 1
ATOM 706 C C . GLY A 1 88 ? 19.186 5.592 9.321 1.00 85.88 88 GLY A C 1
ATOM 707 O O . GLY A 1 88 ? 19.909 5.395 8.342 1.00 85.88 88 GLY A O 1
ATOM 708 N N . ALA A 1 89 ? 19.648 6.021 10.497 1.00 89.69 89 ALA A N 1
ATOM 709 C CA . ALA A 1 89 ? 21.063 6.290 10.747 1.00 89.69 89 ALA A CA 1
ATOM 710 C C . ALA A 1 89 ? 21.934 5.044 10.513 1.00 89.69 89 ALA A C 1
ATOM 712 O O . ALA A 1 89 ? 23.032 5.155 9.98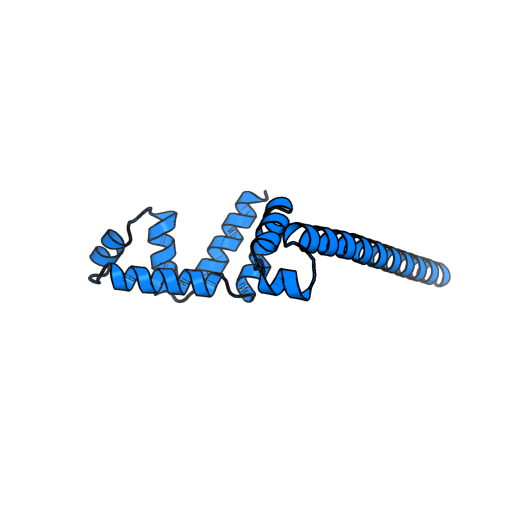7 1.00 89.69 89 ALA A O 1
ATOM 713 N N . GLU A 1 90 ? 21.425 3.848 10.821 1.00 90.88 90 GLU A N 1
ATOM 714 C CA . GLU A 1 90 ? 22.122 2.585 10.554 1.00 90.88 90 GLU A CA 1
ATOM 715 C C . GLU A 1 90 ? 22.329 2.332 9.049 1.00 90.88 90 GLU A C 1
ATOM 717 O O . GLU A 1 90 ? 23.444 2.040 8.616 1.00 90.88 90 GLU A O 1
ATOM 722 N N . SER A 1 91 ? 21.279 2.497 8.232 1.00 87.12 91 SER A N 1
ATOM 723 C CA . SER A 1 91 ? 21.384 2.393 6.767 1.00 87.12 91 SER A CA 1
ATOM 724 C C . SER A 1 91 ? 22.387 3.399 6.208 1.00 87.12 91 SER A C 1
ATOM 726 O O . SER A 1 91 ? 23.218 3.026 5.376 1.00 87.12 91 SER A O 1
ATOM 728 N N . PHE A 1 92 ? 22.340 4.645 6.687 1.00 88.88 92 PHE A N 1
ATOM 729 C CA . PHE A 1 92 ? 23.274 5.689 6.277 1.00 88.88 92 PHE A CA 1
ATOM 730 C C . PHE A 1 92 ? 24.713 5.349 6.680 1.00 88.88 92 PHE A C 1
ATOM 732 O O . PHE A 1 92 ? 25.590 5.363 5.833 1.00 88.88 92 PHE A O 1
ATOM 739 N N . ASN A 1 93 ? 24.966 4.931 7.920 1.00 92.81 93 ASN A N 1
ATOM 740 C CA . ASN A 1 93 ? 26.315 4.572 8.374 1.00 92.81 93 ASN A CA 1
ATOM 741 C C . ASN A 1 93 ? 26.924 3.402 7.583 1.00 92.81 93 ASN A C 1
ATOM 743 O O . ASN A 1 93 ? 28.142 3.319 7.440 1.00 92.81 93 ASN A O 1
ATOM 747 N N . ARG A 1 94 ? 26.087 2.493 7.066 1.00 90.06 94 ARG A N 1
ATOM 748 C CA . ARG A 1 94 ? 26.529 1.350 6.258 1.00 90.06 94 ARG A CA 1
ATOM 749 C C . ARG A 1 94 ? 26.772 1.699 4.789 1.00 90.06 94 ARG A C 1
ATOM 751 O O . ARG A 1 94 ? 27.687 1.150 4.188 1.00 90.06 94 ARG A O 1
ATOM 758 N N . THR A 1 95 ? 25.926 2.540 4.199 1.00 89.25 95 THR A N 1
ATOM 759 C CA . THR A 1 95 ? 25.914 2.797 2.742 1.00 89.25 95 THR A CA 1
ATOM 760 C C . THR A 1 95 ? 26.418 4.183 2.358 1.00 89.25 95 THR A C 1
ATOM 762 O O . THR A 1 95 ? 26.630 4.438 1.178 1.00 89.25 95 THR A O 1
ATOM 765 N N . TRP A 1 96 ? 26.566 5.083 3.332 1.00 89.19 96 TRP A N 1
ATOM 766 C CA . TRP A 1 96 ? 26.863 6.510 3.162 1.00 89.19 96 TRP A CA 1
ATOM 767 C C . TRP A 1 96 ? 25.942 7.233 2.175 1.00 89.19 96 TRP A C 1
ATOM 769 O O . TRP A 1 96 ? 26.295 8.271 1.632 1.00 89.19 96 TRP A O 1
ATOM 779 N N . THR A 1 97 ? 24.748 6.684 1.955 1.00 88.94 97 THR A N 1
ATOM 780 C CA . THR A 1 97 ? 23.791 7.179 0.970 1.00 88.94 97 THR A CA 1
ATOM 781 C C . THR A 1 97 ? 22.499 7.544 1.688 1.00 88.94 97 THR A C 1
ATOM 783 O O . THR A 1 97 ? 21.937 6.732 2.434 1.00 88.94 97 THR A O 1
ATOM 786 N N . SER A 1 98 ? 22.012 8.770 1.497 1.00 89.75 98 SER A N 1
ATOM 787 C CA . SER A 1 98 ? 20.697 9.168 2.006 1.00 89.75 98 SER A CA 1
ATOM 788 C C . SER A 1 98 ? 19.573 8.423 1.275 1.00 89.75 98 SER A C 1
ATOM 790 O O . SER A 1 98 ? 19.754 7.873 0.189 1.00 89.75 98 SER A O 1
ATOM 792 N N . SER A 1 99 ? 18.369 8.389 1.850 1.00 89.19 99 SER A N 1
ATOM 793 C CA . SER A 1 99 ? 17.239 7.698 1.215 1.00 89.19 99 SER A CA 1
ATOM 794 C C . SER A 1 99 ? 16.825 8.328 -0.116 1.00 89.19 99 SER A C 1
ATOM 796 O O . SER A 1 99 ? 16.416 7.603 -1.020 1.00 89.19 99 SER A O 1
ATOM 798 N N . THR A 1 100 ? 16.960 9.648 -0.250 1.00 86.44 100 THR A N 1
ATOM 799 C CA . THR A 1 100 ? 16.701 10.369 -1.501 1.00 86.44 100 THR A CA 1
ATOM 800 C C . THR A 1 100 ? 17.773 10.065 -2.542 1.00 86.44 100 THR A C 1
ATOM 802 O O . THR A 1 100 ? 17.427 9.723 -3.669 1.00 86.44 100 THR A O 1
ATOM 805 N N . GLU A 1 101 ? 19.058 10.118 -2.166 1.00 87.94 101 GLU A N 1
ATOM 806 C CA . GLU A 1 101 ? 20.165 9.769 -3.072 1.00 87.94 101 GLU A CA 1
ATOM 807 C C . GLU A 1 101 ? 20.050 8.324 -3.553 1.00 87.94 101 GLU A C 1
ATOM 809 O O . GLU A 1 101 ? 20.174 8.065 -4.743 1.00 87.94 101 GLU A O 1
ATOM 814 N N . ARG A 1 102 ? 19.719 7.387 -2.659 1.00 90.44 102 ARG A N 1
ATOM 815 C CA . ARG A 1 102 ? 19.531 5.977 -3.016 1.00 90.44 102 ARG A CA 1
ATOM 816 C C . ARG A 1 102 ? 18.449 5.804 -4.078 1.00 90.44 102 ARG A C 1
ATOM 818 O O . ARG A 1 102 ? 18.663 5.086 -5.043 1.00 90.44 102 ARG A O 1
ATOM 825 N N . VAL A 1 103 ? 17.293 6.446 -3.905 1.00 89.81 103 VAL A N 1
ATOM 826 C CA . VAL A 1 103 ? 16.198 6.336 -4.879 1.00 89.81 103 VAL A CA 1
ATOM 827 C C . VAL A 1 103 ? 16.549 7.018 -6.197 1.00 89.81 103 VAL A C 1
ATOM 829 O O . VAL A 1 103 ? 16.182 6.498 -7.244 1.00 89.81 103 VAL A O 1
ATOM 832 N N . ALA A 1 104 ? 17.269 8.142 -6.166 1.00 87.19 104 ALA A N 1
ATOM 833 C CA . ALA A 1 104 ? 17.747 8.791 -7.383 1.00 87.19 104 ALA A CA 1
ATOM 834 C C . ALA A 1 104 ? 18.706 7.879 -8.166 1.00 87.19 104 ALA A C 1
ATOM 836 O O . ALA A 1 104 ? 18.538 7.719 -9.371 1.00 87.19 104 ALA A O 1
ATOM 837 N N . LEU A 1 105 ? 19.649 7.227 -7.477 1.00 87.31 105 LEU A N 1
ATOM 838 C CA . LEU A 1 105 ? 20.556 6.246 -8.081 1.00 87.31 105 LEU A CA 1
ATOM 839 C C . LEU A 1 105 ? 19.796 5.026 -8.621 1.00 87.31 105 LEU A C 1
ATOM 841 O O . LEU A 1 105 ? 20.002 4.645 -9.768 1.00 87.31 105 LEU A O 1
ATOM 845 N N . ASP A 1 106 ? 18.866 4.462 -7.842 1.00 86.81 106 ASP A N 1
ATOM 846 C CA . ASP A 1 106 ? 18.017 3.347 -8.284 1.00 86.81 106 ASP A CA 1
ATOM 847 C C . ASP A 1 106 ? 17.222 3.720 -9.552 1.00 86.81 106 ASP A C 1
ATOM 849 O O . ASP A 1 106 ? 17.077 2.898 -10.456 1.00 86.81 106 ASP A O 1
ATOM 853 N N . ALA A 1 107 ? 16.709 4.952 -9.633 1.00 84.25 107 ALA A N 1
ATOM 854 C CA . ALA A 1 107 ? 15.970 5.443 -10.793 1.00 84.25 107 ALA A CA 1
ATOM 855 C C . ALA A 1 107 ? 16.866 5.579 -12.036 1.00 84.25 107 ALA A C 1
ATOM 857 O O . ALA A 1 107 ? 16.482 5.106 -13.106 1.00 84.25 107 ALA A O 1
ATOM 858 N N . MET A 1 108 ? 18.072 6.142 -11.890 1.00 84.31 108 MET A N 1
ATOM 859 C CA . MET A 1 108 ? 19.059 6.234 -12.977 1.00 84.31 108 MET A CA 1
ATOM 860 C C . MET A 1 108 ? 19.439 4.841 -13.504 1.00 84.31 108 MET A C 1
ATOM 862 O O . MET A 1 108 ? 19.369 4.591 -14.707 1.00 84.31 108 MET A O 1
ATOM 866 N N . ASP A 1 109 ? 19.733 3.899 -12.603 1.00 86.81 109 ASP A N 1
ATOM 867 C CA . ASP A 1 109 ? 20.025 2.500 -12.942 1.00 86.81 109 ASP A CA 1
ATOM 868 C C . ASP A 1 109 ? 18.870 1.838 -13.717 1.00 86.81 109 ASP A C 1
ATOM 870 O O . ASP A 1 109 ? 19.083 1.033 -14.630 1.00 86.81 109 ASP A O 1
ATOM 8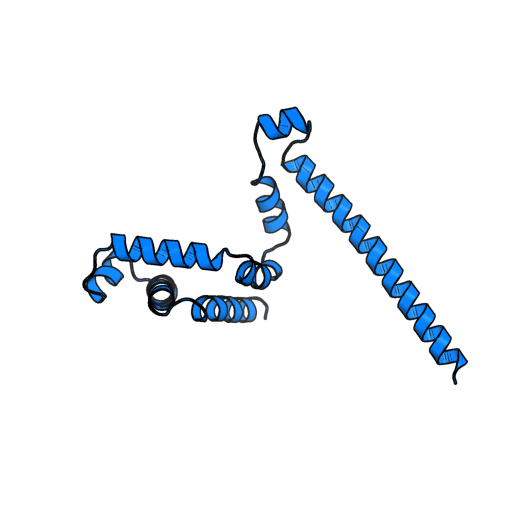74 N N . TRP A 1 110 ? 17.620 2.126 -13.339 1.00 79.31 110 TRP A N 1
ATOM 875 C CA . TRP A 1 110 ? 16.439 1.584 -14.014 1.00 79.31 110 TRP A CA 1
ATOM 876 C C . TRP A 1 110 ? 16.280 2.141 -15.427 1.00 79.31 110 TRP A C 1
ATOM 878 O O . TRP A 1 110 ? 15.972 1.374 -16.344 1.00 79.31 110 TRP A O 1
ATOM 888 N N . GLU A 1 111 ? 16.500 3.442 -15.615 1.00 78.88 111 GLU A N 1
ATOM 889 C CA . GLU A 1 111 ? 16.467 4.082 -16.931 1.00 78.88 111 GLU A CA 1
ATOM 890 C C . GLU A 1 111 ? 17.521 3.490 -17.869 1.00 78.88 111 GLU A C 1
ATOM 892 O O . GLU A 1 111 ? 17.210 3.154 -19.017 1.00 78.88 111 GLU A O 1
ATOM 897 N N . GLU A 1 112 ? 18.745 3.291 -17.376 1.00 81.62 112 GLU A N 1
ATOM 898 C CA . GLU A 1 112 ? 19.822 2.659 -18.139 1.00 81.62 112 GLU A CA 1
ATOM 899 C C . GLU A 1 112 ? 19.468 1.222 -18.538 1.00 81.62 112 GLU A C 1
ATOM 901 O O . GLU A 1 112 ? 19.542 0.867 -19.718 1.00 81.62 112 GLU A O 1
ATOM 906 N N . ARG A 1 113 ? 18.991 0.399 -17.592 1.00 79.69 113 ARG A N 1
ATOM 907 C CA . ARG A 1 113 ? 18.565 -0.985 -17.879 1.00 79.69 113 ARG A CA 1
ATOM 908 C C . ARG A 1 113 ? 17.418 -1.049 -18.883 1.00 79.69 113 ARG A C 1
ATOM 910 O O . ARG A 1 113 ? 17.412 -1.926 -19.747 1.00 79.69 113 ARG A O 1
ATOM 917 N N . SER A 1 114 ? 16.447 -0.144 -18.771 1.00 76.06 114 SER A N 1
ATOM 918 C CA . SER A 1 114 ? 15.303 -0.069 -19.684 1.00 76.06 114 SER A CA 1
ATOM 919 C C . SER A 1 114 ? 15.751 0.278 -21.104 1.00 76.06 114 SER A C 1
ATOM 921 O O . SER A 1 114 ? 15.349 -0.385 -22.062 1.00 76.06 114 SER A O 1
ATOM 923 N N . ARG A 1 115 ? 16.663 1.251 -21.238 1.00 87.19 115 ARG A N 1
ATOM 924 C CA . ARG A 1 115 ? 17.268 1.636 -22.520 1.00 87.19 115 ARG A CA 1
ATOM 925 C C . ARG A 1 115 ? 17.977 0.457 -23.180 1.00 87.19 115 ARG A C 1
ATOM 927 O O . ARG A 1 115 ? 17.662 0.123 -24.318 1.00 87.19 115 ARG A O 1
ATOM 934 N N . MET A 1 116 ? 18.850 -0.225 -22.438 1.00 87.06 116 MET A N 1
ATOM 935 C CA . MET A 1 116 ? 19.554 -1.411 -22.935 1.00 87.06 116 MET A CA 1
ATOM 936 C C . MET A 1 116 ? 18.584 -2.513 -23.381 1.00 87.06 116 MET A C 1
ATOM 938 O O . MET A 1 116 ? 18.794 -3.159 -24.405 1.00 87.06 116 MET A O 1
ATOM 942 N N . HIS A 1 117 ? 17.507 -2.743 -22.623 1.00 83.69 117 HIS A N 1
ATOM 943 C CA . HIS A 1 117 ? 16.505 -3.745 -22.977 1.00 83.69 117 HIS A CA 1
ATOM 944 C C . HIS A 1 117 ? 15.781 -3.408 -24.288 1.00 83.69 117 HIS A C 1
ATOM 946 O O . HIS A 1 117 ? 15.586 -4.295 -25.119 1.00 83.69 117 HIS A O 1
ATOM 952 N N . LEU A 1 118 ? 15.412 -2.141 -24.493 1.00 88.44 118 LEU A N 1
ATOM 953 C CA . LEU A 1 118 ? 14.769 -1.684 -25.727 1.00 88.44 118 LEU A CA 1
ATOM 954 C C . LEU A 1 118 ? 15.696 -1.826 -26.941 1.00 88.44 118 LEU A C 1
ATOM 956 O O . LEU A 1 118 ? 15.264 -2.339 -27.969 1.00 88.44 118 LEU A O 1
ATOM 960 N N . GLU A 1 119 ? 16.975 -1.470 -26.801 1.00 92.69 119 GLU A N 1
ATOM 961 C CA . GLU A 1 119 ? 17.980 -1.655 -27.858 1.00 92.69 119 GLU A CA 1
ATOM 962 C C . GLU A 1 119 ? 18.127 -3.131 -28.260 1.00 92.69 119 GLU A C 1
ATOM 964 O O . GLU A 1 119 ? 18.177 -3.460 -29.448 1.00 92.69 119 GLU A O 1
ATOM 969 N N . LEU A 1 120 ? 18.137 -4.044 -27.281 1.00 91.56 120 LEU A N 1
ATOM 970 C CA . LEU A 1 120 ? 18.167 -5.486 -27.540 1.00 91.56 120 LEU A CA 1
ATOM 971 C C . LEU A 1 120 ? 16.910 -5.972 -28.275 1.00 91.56 120 LEU A C 1
ATOM 973 O O . LEU A 1 120 ? 17.017 -6.793 -29.186 1.00 91.56 120 LEU A O 1
ATOM 977 N N . LEU A 1 121 ? 15.727 -5.476 -27.898 1.00 91.19 121 LEU A N 1
ATOM 978 C CA . LEU A 1 121 ? 14.470 -5.834 -28.562 1.00 91.19 121 LEU A CA 1
ATOM 979 C C . LEU A 1 121 ? 14.433 -5.353 -30.011 1.00 91.19 121 LEU A C 1
ATOM 981 O O . LEU A 1 121 ? 13.998 -6.100 -30.886 1.00 91.19 121 LEU A O 1
ATOM 985 N N . ASP A 1 122 ? 14.888 -4.133 -30.279 1.00 91.75 122 ASP A N 1
ATOM 986 C CA . ASP A 1 122 ? 14.917 -3.595 -31.637 1.00 91.75 122 ASP A CA 1
ATOM 987 C C . ASP A 1 122 ? 15.924 -4.336 -32.513 1.00 91.75 122 ASP A C 1
ATOM 989 O O . ASP A 1 122 ? 15.610 -4.661 -33.659 1.00 91.75 122 ASP A O 1
ATOM 993 N N . ARG A 1 123 ? 17.074 -4.721 -31.954 1.00 92.88 123 ARG A N 1
ATOM 994 C CA . ARG A 1 123 ? 18.023 -5.602 -32.640 1.00 92.88 123 ARG A CA 1
ATOM 995 C C . ARG A 1 123 ? 17.392 -6.948 -32.997 1.00 92.88 123 ARG A C 1
ATOM 997 O O . ARG A 1 123 ? 17.456 -7.363 -34.150 1.00 92.88 123 ARG A O 1
ATOM 1004 N N . ALA A 1 124 ? 16.720 -7.592 -32.043 1.00 91.50 124 ALA A N 1
ATOM 1005 C CA . ALA A 1 124 ? 16.035 -8.859 -32.287 1.00 91.50 124 ALA A CA 1
ATOM 1006 C C . ALA A 1 124 ? 14.932 -8.723 -33.355 1.00 91.50 124 ALA A C 1
ATOM 1008 O O . ALA A 1 124 ? 14.789 -9.587 -34.218 1.00 91.50 124 ALA A O 1
ATOM 1009 N N . ARG A 1 125 ? 14.172 -7.619 -33.349 1.00 91.88 125 ARG A N 1
ATOM 1010 C CA . ARG A 1 125 ? 13.161 -7.328 -34.383 1.00 91.88 125 ARG A CA 1
ATOM 1011 C C . ARG A 1 125 ? 13.783 -7.151 -35.765 1.00 91.88 125 ARG A C 1
ATOM 1013 O O . ARG A 1 125 ? 13.227 -7.660 -36.735 1.00 91.88 125 ARG A O 1
ATOM 1020 N N . GLN A 1 126 ? 14.912 -6.449 -35.860 1.00 89.62 126 GLN A N 1
ATOM 1021 C CA . GLN A 1 126 ? 15.642 -6.270 -37.117 1.00 89.62 126 GLN A CA 1
ATOM 1022 C C . GLN A 1 126 ? 16.157 -7.606 -37.657 1.00 89.62 126 GLN A C 1
ATOM 1024 O O . GLN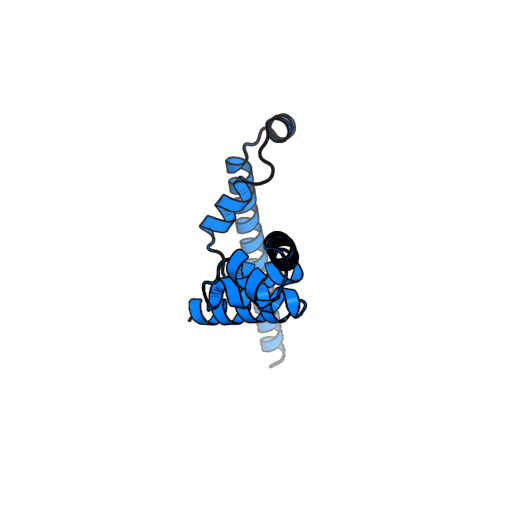 A 1 126 ? 15.971 -7.893 -38.835 1.00 89.62 126 GLN A O 1
ATOM 1029 N N . GLU A 1 127 ? 16.738 -8.451 -36.805 1.00 90.12 127 GLU A N 1
ATOM 1030 C CA . GLU A 1 127 ? 17.220 -9.785 -37.188 1.00 90.12 127 GLU A CA 1
ATOM 1031 C C . GLU A 1 127 ? 16.083 -10.684 -37.700 1.00 90.12 127 GLU A C 1
ATOM 1033 O O . GLU A 1 127 ? 16.230 -11.351 -38.728 1.00 90.12 127 GLU A O 1
ATOM 1038 N N . VAL A 1 128 ? 14.921 -10.653 -37.039 1.00 90.44 128 VAL A N 1
ATOM 1039 C CA . VAL A 1 128 ? 13.718 -11.361 -37.503 1.00 90.44 128 VAL A CA 1
ATOM 1040 C C . VAL A 1 128 ? 13.243 -10.818 -38.853 1.00 90.44 128 VAL A C 1
ATOM 1042 O O . VAL A 1 128 ? 12.964 -11.609 -39.750 1.00 90.44 128 VAL A O 1
ATOM 1045 N N . ALA A 1 129 ? 13.189 -9.495 -39.033 1.00 89.12 129 ALA A N 1
ATOM 1046 C CA . ALA A 1 129 ? 12.769 -8.883 -40.294 1.00 89.12 129 ALA A CA 1
ATOM 1047 C C . ALA A 1 129 ? 13.714 -9.232 -41.458 1.00 89.12 129 ALA A C 1
ATOM 1049 O O . ALA A 1 129 ? 13.250 -9.535 -42.554 1.00 89.12 129 ALA A O 1
ATOM 1050 N N . ILE A 1 130 ? 15.028 -9.245 -41.213 1.00 87.94 130 ILE A N 1
ATOM 1051 C CA . ILE A 1 130 ? 16.042 -9.655 -42.196 1.00 87.94 130 ILE A CA 1
ATOM 1052 C C . ILE A 1 130 ? 15.868 -11.135 -42.559 1.00 87.94 130 ILE A C 1
ATOM 1054 O O . ILE A 1 130 ? 15.902 -11.484 -43.736 1.00 87.94 130 ILE A O 1
ATOM 1058 N N . SER A 1 131 ? 15.634 -11.997 -41.567 1.00 79.88 131 SER A N 1
ATOM 1059 C CA . SER A 1 131 ? 15.416 -13.434 -41.792 1.00 79.88 131 SER A CA 1
ATOM 1060 C C . SER A 1 131 ? 14.154 -13.690 -42.622 1.00 79.88 131 SER A C 1
ATOM 1062 O O . SER A 1 131 ? 14.187 -14.464 -43.571 1.00 79.88 131 SER A O 1
ATOM 1064 N N . GLN A 1 132 ? 13.066 -12.972 -42.332 1.00 79.12 132 GLN A N 1
ATOM 1065 C CA . GLN A 1 132 ? 11.809 -13.062 -43.085 1.00 79.12 132 GLN A CA 1
ATOM 1066 C C . GLN A 1 132 ? 11.927 -12.540 -44.524 1.00 79.12 132 GLN A C 1
ATOM 1068 O O . GLN A 1 132 ? 11.235 -13.034 -45.407 1.00 79.12 132 GLN A O 1
ATOM 1073 N N . GLN A 1 133 ? 12.792 -11.553 -44.774 1.00 73.06 133 GLN A N 1
ATOM 1074 C CA . GLN A 1 133 ? 13.075 -11.056 -46.125 1.00 73.06 133 GLN A CA 1
ATOM 1075 C C . GLN A 1 133 ? 13.974 -12.000 -46.933 1.00 73.06 133 GLN A C 1
ATOM 1077 O O . GLN A 1 133 ? 13.899 -11.990 -48.154 1.00 73.06 133 GLN A O 1
ATOM 1082 N N . ALA A 1 134 ? 14.819 -12.798 -46.275 1.00 68.25 134 ALA A N 1
ATOM 1083 C CA . ALA A 1 134 ? 15.688 -13.774 -46.933 1.00 68.25 134 ALA A CA 1
ATOM 1084 C C . ALA A 1 134 ? 14.960 -15.076 -47.326 1.00 68.25 134 ALA A C 1
ATOM 1086 O O . ALA A 1 134 ? 15.459 -15.819 -48.168 1.00 68.25 134 ALA A O 1
ATOM 1087 N N . GLU A 1 135 ? 13.807 -15.360 -46.714 1.00 63.78 135 GLU A N 1
ATOM 1088 C CA . GLU A 1 135 ? 12.961 -16.528 -47.008 1.00 63.78 135 GLU A CA 1
ATOM 1089 C C . GLU A 1 135 ? 11.902 -16.279 -48.108 1.00 63.78 135 GLU A C 1
ATOM 1091 O O . GLU A 1 135 ? 11.208 -17.223 -48.492 1.00 63.78 135 GLU A O 1
ATOM 1096 N N . ALA A 1 136 ? 11.774 -15.045 -48.616 1.00 55.34 136 ALA A N 1
ATOM 1097 C CA . ALA A 1 136 ? 10.832 -14.637 -49.671 1.00 55.3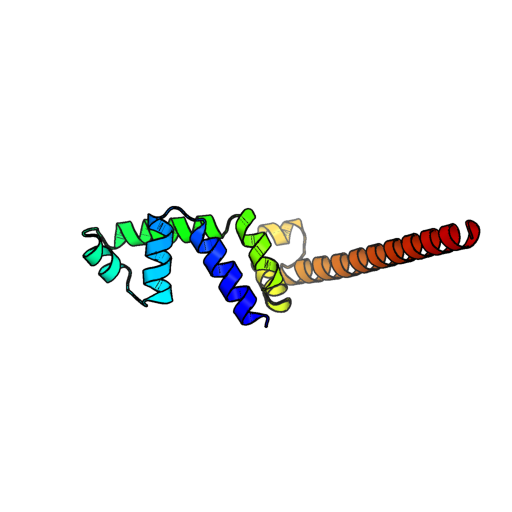4 136 ALA A CA 1
ATOM 1098 C C . ALA A 1 136 ? 11.508 -14.513 -51.046 1.00 55.34 136 ALA A C 1
ATOM 1100 O O . ALA A 1 136 ? 10.853 -14.882 -52.049 1.00 55.34 136 ALA A O 1
#

Radius of gyration: 23.14 Å; chains: 1; bounding box: 53×27×69 Å

Foldseek 3Di:
DLVVVLVVLVLVLLVPDPPLLSVLVCCCPVVVDQLCRVCVVVVHHSVVSVVSPVVSVVSCPDPVNCVSNVVSDDPVNVLVVQLVPPADPVSCVVPVAHSNRVSVVVVVVVVVVVVVVVVVVVVVVVVVVVVVVVVD

Sequence (136 aa):
MQREQLCAVLWDCVGSLPEQQTEVIRKRYQDGMTLGAIGQEYGTTPEAVRQIHSKALRELRKSRYAKRLRPFVLEDEKIYSMALVGNGAESFNRTWTSSTERVALDAMDWEERSRMHLELLDRARQEVAISQQAEA

Organism: NCBI:txid2605778

pLDDT: mean 88.63, std 7.09, range [54.72, 96.69]

InterPro domains:
  IPR000943 RNA polymerase sigma-70 [PR00046] (17-29)
  IPR000943 RNA polymerase sigma-70 [PR00046] (34-49)
  IPR000943 RNA polymerase sigma-70 [PR00046] (49-60)
  IPR007630 RNA polymerase sigma-70 region 4 [PF04545] (15-62)
  IPR013324 RNA polymerase sigma factor, region 3/4-like [SSF88659] (2-72)
  IPR014284 RNA polymerase sigma-70-like domain [TIGR02937] (3-62)
  IPR036388 Winged helix-like DNA-binding domain superfamily [G3DSA:1.10.10.10] (8-73)